Protein AF-A0A1M6EQK7-F1 (afdb_monomer_lite)

Foldseek 3Di:
DDDPPPDDDDLVSLVVLVVCVVVVPDDLVVSCVVVVHDSVVNVVSVVVD

Secondary structure (DSSP, 8-state):
------S---HHHHHHHHHHHHHTTS-HHHHHHHTT--HHHHHHHHTT-

Sequence (49 aa):
MSDSLTSYKSLDDWFRIVTECRQSGLTDDQWCQINGINKNTFYSA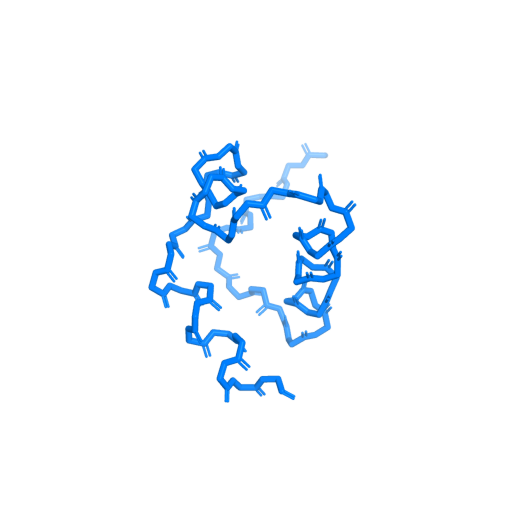IKRL

pLDDT: mean 83.61, std 14.77, range [43.91, 94.38]

Organism: NCBI:txid1121131

Radius of gyration: 10.76 Å; chains: 1; bounding box: 27×24×20 Å

Structure (mmCIF, N/CA/C/O backbone):
data_AF-A0A1M6EQK7-F1
#
_entry.id   AF-A0A1M6EQK7-F1
#
loop_
_atom_site.group_PDB
_atom_site.id
_atom_site.type_symbol
_atom_site.label_atom_id
_atom_site.label_alt_id
_atom_site.label_comp_id
_atom_site.label_asym_id
_atom_site.label_entity_id
_atom_site.label_seq_id
_atom_site.pdbx_PDB_ins_code
_atom_site.Cartn_x
_atom_site.Cartn_y
_atom_site.Cartn_z
_atom_site.occupancy
_atom_site.B_iso_or_equiv
_atom_site.auth_seq_id
_atom_site.auth_comp_id
_atom_site.auth_asym_id
_atom_site.auth_atom_id
_atom_site.pdbx_PDB_model_num
ATOM 1 N N . MET A 1 1 ? 17.609 13.949 6.303 1.00 43.91 1 MET A N 1
ATOM 2 C CA . MET A 1 1 ? 16.263 13.373 6.505 1.00 43.91 1 MET A CA 1
ATOM 3 C C . MET A 1 1 ? 15.365 13.972 5.442 1.00 43.91 1 MET A C 1
ATOM 5 O O . MET A 1 1 ? 14.610 14.891 5.728 1.00 43.91 1 MET A O 1
ATOM 9 N N . SER A 1 2 ? 15.567 13.559 4.193 1.00 47.25 2 SER A N 1
ATOM 10 C CA . SER A 1 2 ? 14.981 14.240 3.033 1.00 47.25 2 SER A CA 1
ATOM 11 C C . SER A 1 2 ? 14.800 13.233 1.903 1.00 47.25 2 SER A C 1
ATOM 13 O O . SER A 1 2 ? 15.332 13.414 0.814 1.00 47.25 2 SER A O 1
ATOM 15 N N . ASP A 1 3 ? 14.116 12.128 2.184 1.00 46.06 3 ASP A N 1
ATOM 16 C CA . ASP A 1 3 ? 13.860 11.113 1.170 1.00 46.06 3 ASP A CA 1
ATOM 17 C C . ASP A 1 3 ? 12.544 11.414 0.456 1.00 46.06 3 ASP A C 1
ATOM 19 O O . ASP A 1 3 ? 11.448 11.024 0.860 1.00 46.06 3 ASP A O 1
ATOM 23 N N . SER A 1 4 ? 12.699 12.165 -0.630 1.00 49.66 4 SER A N 1
ATOM 24 C CA . SER A 1 4 ? 11.741 12.333 -1.718 1.00 49.66 4 SER A CA 1
ATOM 25 C C . SER A 1 4 ? 11.449 10.974 -2.381 1.00 49.66 4 SER A C 1
ATOM 27 O O . SER A 1 4 ? 11.942 10.689 -3.467 1.00 49.66 4 SER A O 1
ATOM 29 N N . LEU A 1 5 ? 10.669 10.101 -1.733 1.00 52.75 5 LEU A N 1
ATOM 30 C CA . LEU A 1 5 ? 10.340 8.750 -2.226 1.00 52.75 5 LEU A CA 1
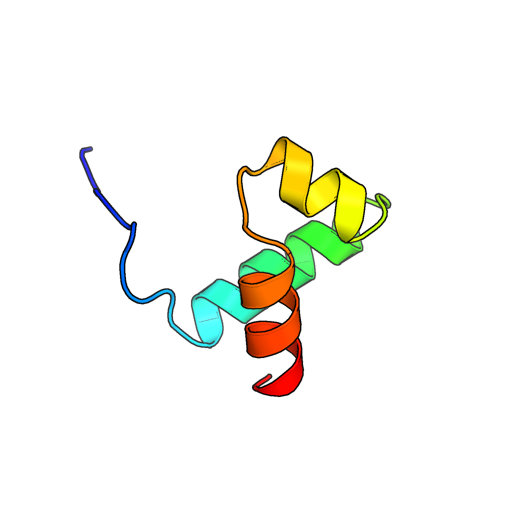ATOM 31 C C . LEU A 1 5 ? 8.987 8.696 -2.943 1.00 52.75 5 LEU A C 1
ATOM 33 O O . LEU A 1 5 ? 8.124 7.868 -2.647 1.00 52.75 5 LEU A O 1
ATOM 37 N N . THR A 1 6 ? 8.799 9.563 -3.932 1.00 50.66 6 THR A N 1
ATOM 38 C CA . THR A 1 6 ? 7.702 9.445 -4.906 1.00 50.66 6 THR A CA 1
ATOM 39 C C . THR A 1 6 ? 8.081 8.619 -6.137 1.00 50.66 6 THR A C 1
ATOM 41 O O . THR A 1 6 ? 7.449 8.761 -7.180 1.00 50.66 6 THR A O 1
ATOM 44 N N . SER A 1 7 ? 9.065 7.715 -6.058 1.00 64.62 7 SER A N 1
ATOM 45 C CA . SER A 1 7 ? 9.322 6.789 -7.166 1.00 64.62 7 SER A CA 1
ATOM 46 C C . SER A 1 7 ? 10.046 5.520 -6.711 1.00 64.62 7 SER A C 1
ATOM 48 O O . SER A 1 7 ? 11.157 5.592 -6.204 1.00 64.62 7 SER A O 1
ATOM 50 N N . TYR A 1 8 ? 9.395 4.370 -6.922 1.00 57.53 8 TYR A N 1
ATOM 51 C CA . TYR A 1 8 ? 9.845 2.991 -6.661 1.00 57.53 8 TYR A CA 1
ATOM 52 C C . TYR A 1 8 ? 9.888 2.529 -5.197 1.00 57.53 8 TYR A C 1
ATOM 54 O O . TYR A 1 8 ? 10.937 2.212 -4.650 1.00 57.53 8 TYR A O 1
ATOM 62 N N . LYS A 1 9 ? 8.706 2.367 -4.592 1.00 74.00 9 LYS A N 1
ATOM 63 C CA . LYS A 1 9 ? 8.546 1.426 -3.472 1.00 74.00 9 LYS A CA 1
ATOM 64 C C . LYS A 1 9 ? 8.844 0.007 -3.971 1.00 74.00 9 LYS A C 1
ATOM 66 O O . LYS A 1 9 ? 8.229 -0.428 -4.951 1.00 74.00 9 LYS A O 1
ATOM 71 N N . SER A 1 10 ? 9.787 -0.679 -3.329 1.00 84.06 10 SER A N 1
ATOM 72 C CA . SER A 1 10 ? 10.114 -2.082 -3.613 1.00 84.06 10 SER A CA 1
ATOM 73 C C . SER A 1 10 ? 8.959 -3.015 -3.214 1.00 84.06 10 SER A C 1
ATOM 75 O O . SER A 1 10 ? 8.027 -2.591 -2.526 1.00 84.06 10 SER A O 1
ATOM 77 N N . LEU A 1 11 ? 8.985 -4.285 -3.644 1.00 84.94 11 LEU A N 1
ATOM 78 C CA . LEU A 1 11 ? 7.982 -5.270 -3.204 1.00 84.94 11 LEU A CA 1
ATOM 79 C C . LEU A 1 11 ? 7.977 -5.416 -1.674 1.00 84.94 11 LEU A C 1
ATOM 81 O O . LEU A 1 11 ? 6.906 -5.433 -1.076 1.00 84.94 11 LEU A O 1
ATOM 85 N N . ASP A 1 12 ? 9.147 -5.415 -1.032 1.00 87.12 12 ASP A N 1
ATOM 86 C CA . ASP A 1 12 ? 9.258 -5.458 0.431 1.00 87.12 12 ASP A CA 1
ATOM 87 C C . ASP A 1 12 ? 8.632 -4.228 1.108 1.00 87.12 12 ASP A C 1
ATOM 89 O O . ASP A 1 12 ? 7.937 -4.355 2.119 1.00 87.12 12 ASP A O 1
ATOM 93 N N . ASP A 1 13 ? 8.796 -3.033 0.530 1.00 89.50 13 ASP A N 1
ATOM 94 C CA . ASP A 1 13 ? 8.141 -1.822 1.046 1.00 89.50 13 ASP A CA 1
ATOM 95 C C . ASP A 1 13 ? 6.618 -1.923 0.943 1.00 89.50 13 ASP A C 1
ATOM 97 O O . ASP A 1 13 ? 5.896 -1.540 1.867 1.00 89.50 13 ASP A O 1
ATOM 101 N N . TRP A 1 14 ? 6.116 -2.463 -0.172 1.00 90.50 14 TRP A N 1
ATOM 102 C CA . TRP A 1 14 ? 4.689 -2.715 -0.343 1.00 90.50 14 TRP A CA 1
ATOM 103 C C . TRP A 1 14 ? 4.170 -3.761 0.635 1.00 90.50 14 TRP A C 1
ATOM 105 O O . TRP A 1 14 ? 3.076 -3.586 1.164 1.00 90.50 14 TRP A O 1
ATOM 115 N N . PHE A 1 15 ? 4.950 -4.798 0.936 1.00 91.19 15 PHE A N 1
ATOM 116 C CA . PHE A 1 15 ? 4.575 -5.795 1.933 1.00 91.19 15 PHE A CA 1
ATOM 117 C C . PHE A 1 15 ? 4.392 -5.163 3.320 1.00 91.19 15 PHE A C 1
ATOM 119 O O . PHE A 1 15 ? 3.394 -5.428 3.997 1.00 91.19 15 PHE A O 1
ATOM 126 N N . ARG A 1 16 ? 5.301 -4.265 3.726 1.00 91.56 16 ARG A N 1
ATOM 127 C CA . ARG A 1 16 ? 5.178 -3.514 4.991 1.00 91.56 16 ARG A CA 1
ATOM 128 C C . ARG A 1 16 ? 3.938 -2.626 4.996 1.00 91.56 16 ARG A C 1
ATOM 130 O O . ARG A 1 16 ? 3.155 -2.687 5.935 1.00 91.56 16 ARG A O 1
ATOM 137 N N . ILE A 1 17 ? 3.712 -1.889 3.913 1.00 91.88 17 ILE A N 1
ATOM 138 C CA . ILE A 1 17 ? 2.544 -1.016 3.730 1.00 91.88 17 ILE A CA 1
ATOM 139 C C . ILE A 1 17 ? 1.226 -1.791 3.803 1.00 91.88 17 ILE A C 1
ATOM 141 O O . ILE A 1 17 ? 0.290 -1.370 4.479 1.00 91.88 17 ILE A O 1
ATOM 145 N N . VAL A 1 18 ? 1.139 -2.938 3.129 1.00 91.31 18 VAL A N 1
ATOM 146 C CA . VAL A 1 18 ? -0.052 -3.795 3.179 1.00 91.31 18 VAL A CA 1
ATOM 147 C C . VAL A 1 18 ? -0.234 -4.355 4.585 1.00 91.31 18 VAL A C 1
ATOM 149 O O . VAL A 1 18 ? -1.354 -4.380 5.084 1.00 91.31 18 VAL A O 1
ATOM 152 N N . THR A 1 19 ? 0.850 -4.746 5.253 1.00 92.88 19 THR A N 1
ATOM 153 C CA . THR A 1 19 ? 0.799 -5.217 6.642 1.00 92.88 19 THR A CA 1
ATOM 154 C C . THR A 1 19 ? 0.269 -4.132 7.580 1.00 92.88 19 THR A C 1
ATOM 156 O O . THR A 1 19 ? -0.649 -4.401 8.351 1.00 92.88 19 THR A O 1
ATOM 159 N N . GLU A 1 20 ? 0.766 -2.898 7.472 1.00 93.19 20 GLU A N 1
ATOM 160 C CA . GLU A 1 20 ? 0.271 -1.746 8.238 1.00 93.19 20 GLU A CA 1
ATOM 161 C C . GLU A 1 20 ? -1.203 -1.455 7.940 1.00 93.19 20 GLU A C 1
ATOM 163 O O . GLU A 1 20 ? -1.993 -1.240 8.861 1.00 93.19 20 GLU A O 1
ATOM 168 N N . CYS A 1 21 ? -1.604 -1.515 6.666 1.00 93.00 21 CYS A N 1
ATOM 169 C CA . CYS A 1 21 ? -2.999 -1.372 6.263 1.00 93.00 21 CYS A CA 1
ATOM 170 C C . CYS A 1 21 ? -3.885 -2.434 6.930 1.00 93.00 21 CYS A C 1
ATOM 172 O O . CYS A 1 21 ? -4.888 -2.091 7.557 1.00 93.00 21 CYS A O 1
ATOM 174 N N . ARG A 1 22 ? -3.480 -3.710 6.896 1.00 91.12 22 ARG A N 1
ATOM 175 C CA . ARG A 1 22 ? -4.223 -4.813 7.527 1.00 91.12 22 ARG A CA 1
ATOM 176 C C . ARG A 1 22 ? -4.264 -4.707 9.052 1.00 91.12 22 ARG A C 1
ATOM 178 O O . ARG A 1 22 ? -5.292 -5.015 9.646 1.00 91.12 22 ARG A O 1
ATOM 185 N N . GLN A 1 23 ? -3.184 -4.253 9.682 1.00 94.12 23 GLN A N 1
ATOM 186 C CA . GLN A 1 23 ? -3.111 -4.070 11.136 1.00 94.12 23 GLN A CA 1
ATOM 187 C C . GLN A 1 23 ? -3.894 -2.850 11.627 1.00 94.12 23 GLN A C 1
ATOM 189 O O . GLN A 1 23 ? -4.352 -2.842 12.766 1.00 94.12 23 GLN A O 1
ATOM 194 N N . SER A 1 24 ? -4.081 -1.838 10.777 1.00 90.81 24 SER A N 1
ATOM 195 C CA . SER A 1 24 ? -4.819 -0.625 11.141 1.00 90.81 24 SER A CA 1
ATOM 196 C C . SER A 1 24 ? -6.296 -0.874 11.463 1.00 90.81 24 SER A C 1
ATOM 198 O O . SER A 1 24 ? -6.923 -0.046 12.119 1.00 90.81 24 SER A O 1
ATOM 200 N N . GLY A 1 25 ? -6.869 -1.981 10.974 1.00 91.50 25 GLY A N 1
ATOM 201 C CA . GLY A 1 25 ? -8.302 -2.265 11.081 1.00 91.50 25 GLY A CA 1
ATOM 202 C C . GLY A 1 25 ? -9.190 -1.333 10.246 1.00 91.50 25 GLY A C 1
ATOM 203 O O . GLY A 1 25 ? -10.413 -1.407 10.345 1.00 91.50 25 GLY A O 1
ATOM 204 N N . LEU A 1 26 ? -8.596 -0.461 9.426 1.00 92.31 26 LEU A N 1
ATOM 205 C CA . LEU A 1 26 ? -9.303 0.395 8.480 1.00 92.31 26 LEU A CA 1
ATOM 206 C C . LEU A 1 26 ? -9.548 -0.341 7.163 1.00 92.31 26 LEU A C 1
ATOM 208 O O . LEU A 1 26 ? -8.873 -1.314 6.825 1.00 92.31 26 LEU A O 1
ATOM 212 N N . THR A 1 27 ? -10.496 0.165 6.380 1.00 90.94 27 THR A N 1
ATOM 213 C CA . THR A 1 27 ? -10.625 -0.267 4.986 1.00 90.94 27 THR A CA 1
ATOM 214 C C . THR A 1 27 ? -9.432 0.230 4.169 1.00 90.94 27 THR A C 1
ATOM 216 O O . THR A 1 27 ? -8.930 1.331 4.411 1.00 90.94 27 THR A O 1
ATOM 219 N N . ASP A 1 28 ? -9.005 -0.552 3.170 1.00 90.69 28 ASP A N 1
ATOM 220 C CA . ASP A 1 28 ? -7.909 -0.197 2.252 1.00 90.69 28 ASP A CA 1
ATOM 221 C C . ASP A 1 28 ? -8.076 1.233 1.696 1.00 90.69 28 ASP 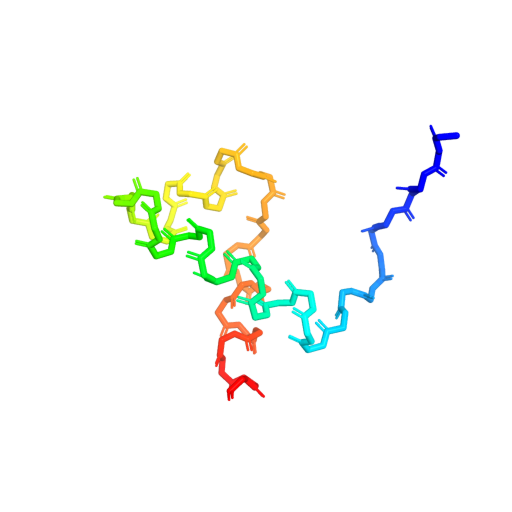A C 1
ATOM 223 O O . ASP A 1 28 ? -7.119 1.998 1.586 1.00 90.69 28 ASP A O 1
ATOM 227 N N . ASP A 1 29 ? -9.324 1.612 1.417 1.00 90.50 29 ASP A N 1
ATOM 228 C CA . ASP A 1 29 ? -9.745 2.913 0.907 1.00 90.50 29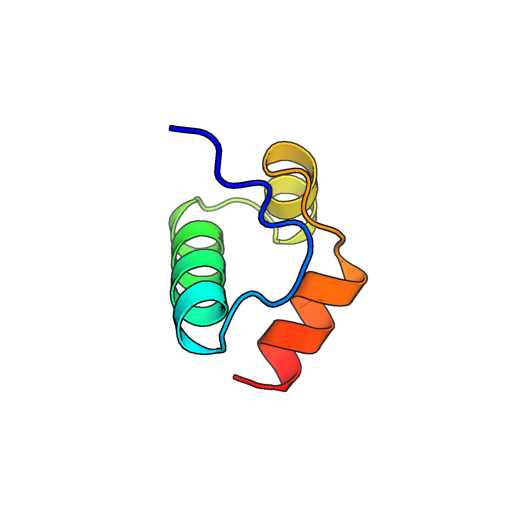 ASP A CA 1
ATOM 229 C C . ASP A 1 29 ? -9.418 4.073 1.866 1.00 90.50 29 ASP A C 1
ATOM 231 O O . ASP A 1 29 ? -8.753 5.043 1.481 1.00 90.50 29 ASP A O 1
ATOM 235 N N . GLN A 1 30 ? -9.839 3.936 3.127 1.00 93.25 30 GLN A N 1
ATOM 236 C CA . GLN A 1 30 ? -9.608 4.914 4.191 1.00 93.25 30 GLN A CA 1
ATOM 237 C C . GLN A 1 30 ? -8.129 4.994 4.557 1.00 93.25 30 GLN A C 1
ATOM 239 O O . GLN A 1 30 ? -7.585 6.087 4.717 1.00 93.25 30 GLN A O 1
ATOM 244 N N . TRP A 1 31 ? -7.464 3.842 4.657 1.00 94.38 31 TRP A N 1
ATOM 245 C CA . TR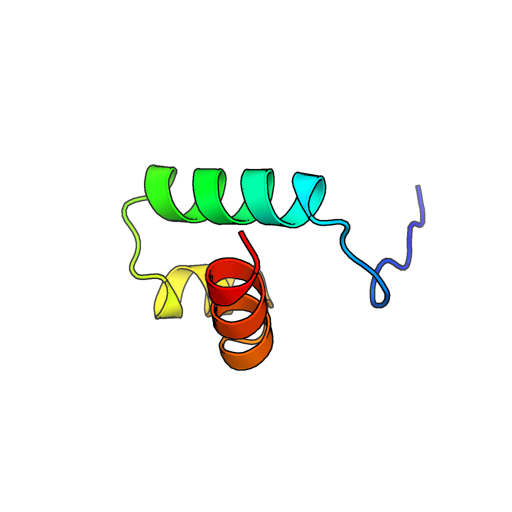P A 1 31 ? -6.048 3.791 4.989 1.00 94.38 31 TRP A CA 1
ATOM 246 C C . TRP A 1 31 ? -5.207 4.474 3.906 1.00 94.38 31 TRP A C 1
ATOM 248 O O . TRP A 1 31 ? -4.357 5.307 4.223 1.00 94.38 31 TRP A O 1
ATOM 258 N N . CYS A 1 32 ? -5.499 4.212 2.628 1.00 92.12 32 CYS A N 1
ATOM 259 C CA . CYS A 1 32 ? -4.847 4.893 1.511 1.00 92.12 32 CYS A CA 1
ATOM 260 C C . CYS A 1 32 ? -5.069 6.411 1.549 1.00 92.12 32 CYS A C 1
ATOM 262 O O . CYS A 1 32 ? -4.122 7.165 1.338 1.00 92.12 32 CYS A O 1
ATOM 264 N N . GLN A 1 33 ? -6.288 6.870 1.856 1.00 92.31 33 GLN A N 1
ATOM 265 C CA . GLN A 1 33 ? -6.595 8.300 1.954 1.00 92.31 33 GLN A CA 1
ATOM 266 C C . GLN A 1 33 ? -5.798 8.992 3.071 1.00 92.31 33 GLN A C 1
ATOM 268 O O . GLN A 1 33 ? -5.263 10.076 2.851 1.00 92.31 33 GLN A O 1
ATOM 273 N N . ILE A 1 34 ? -5.689 8.360 4.243 1.00 92.50 34 ILE A N 1
ATOM 274 C CA . ILE A 1 34 ? -4.950 8.900 5.396 1.00 92.50 34 ILE A CA 1
ATOM 275 C C . ILE A 1 34 ? -3.442 8.932 5.122 1.00 92.50 34 ILE A C 1
ATOM 277 O O . ILE A 1 34 ? -2.776 9.909 5.450 1.00 92.50 34 ILE A O 1
ATOM 281 N N . ASN A 1 35 ? -2.907 7.888 4.483 1.00 89.12 35 ASN A N 1
ATOM 282 C CA . ASN A 1 35 ? -1.476 7.761 4.192 1.00 89.12 35 ASN A CA 1
ATOM 283 C C . ASN A 1 35 ? -1.053 8.456 2.885 1.00 89.12 35 ASN A C 1
ATOM 285 O O . ASN A 1 35 ? 0.111 8.380 2.494 1.00 89.12 35 ASN A O 1
ATOM 289 N N . GLY A 1 36 ? -1.983 9.113 2.181 1.00 89.56 36 GLY A N 1
ATOM 290 C CA . GLY A 1 36 ? -1.707 9.781 0.906 1.00 89.56 36 GLY A CA 1
ATOM 291 C C . GLY A 1 36 ? -1.297 8.821 -0.217 1.00 89.56 36 GLY A C 1
ATOM 292 O O . GLY A 1 36 ? -0.604 9.215 -1.154 1.00 89.56 36 GLY A O 1
ATOM 293 N N . ILE A 1 37 ? -1.703 7.552 -0.131 1.00 89.50 37 ILE A N 1
ATOM 294 C CA . ILE A 1 37 ? -1.390 6.525 -1.123 1.00 89.50 37 ILE A CA 1
ATOM 295 C C . ILE A 1 37 ? -2.509 6.472 -2.159 1.00 89.50 37 ILE A C 1
ATOM 297 O O . ILE A 1 37 ? -3.698 6.437 -1.847 1.00 89.50 37 ILE A O 1
ATOM 301 N N . ASN A 1 38 ? -2.126 6.435 -3.434 1.00 89.75 38 ASN A N 1
ATOM 302 C CA . ASN A 1 38 ? -3.092 6.237 -4.501 1.00 89.75 38 ASN A CA 1
ATOM 303 C C . ASN A 1 38 ? -3.630 4.796 -4.466 1.00 89.75 38 ASN A C 1
ATOM 305 O O . ASN A 1 38 ? -2.861 3.839 -4.585 1.00 89.75 38 ASN A O 1
ATOM 309 N N . LYS A 1 39 ? -4.955 4.649 -4.366 1.00 89.88 39 LYS A N 1
ATOM 310 C CA . LYS A 1 39 ? -5.648 3.351 -4.301 1.00 89.88 39 LYS A CA 1
ATOM 311 C C . LYS A 1 39 ? -5.328 2.448 -5.496 1.00 89.88 39 LYS A C 1
ATOM 313 O O . LYS A 1 39 ? -5.119 1.254 -5.317 1.00 89.88 39 LYS A O 1
ATOM 318 N N . ASN A 1 40 ? -5.210 3.006 -6.703 1.00 89.69 40 ASN A N 1
ATOM 319 C CA . ASN A 1 40 ? -4.870 2.226 -7.898 1.00 89.69 40 ASN A CA 1
ATOM 320 C C . ASN A 1 40 ? -3.455 1.647 -7.795 1.00 89.69 40 ASN A C 1
ATOM 322 O O . ASN A 1 40 ? -3.233 0.485 -8.134 1.00 89.69 40 ASN A O 1
ATOM 326 N N . THR A 1 41 ? -2.503 2.437 -7.289 1.00 89.19 41 THR A N 1
ATOM 327 C CA . THR A 1 41 ? -1.133 1.968 -7.045 1.00 89.19 41 THR A CA 1
ATOM 328 C C . THR A 1 41 ? -1.110 0.895 -5.961 1.00 89.19 41 THR A C 1
ATOM 330 O O . THR A 1 41 ? -0.450 -0.124 -6.139 1.00 89.19 41 THR A O 1
ATOM 333 N N . PHE A 1 42 ? -1.872 1.085 -4.881 1.00 90.69 42 PHE A N 1
ATOM 334 C CA . PHE A 1 42 ? -1.982 0.122 -3.786 1.00 90.69 42 PHE A CA 1
ATOM 335 C C . PHE A 1 42 ? -2.538 -1.230 -4.259 1.00 90.69 42 PHE A C 1
ATOM 337 O O . PHE A 1 42 ? -1.918 -2.262 -4.022 1.00 90.69 42 PHE A O 1
ATOM 344 N N . TYR A 1 43 ? -3.636 -1.244 -5.021 1.00 91.44 43 TYR A N 1
ATOM 345 C CA . TYR A 1 43 ? -4.184 -2.491 -5.568 1.00 91.44 43 TYR A CA 1
ATOM 346 C C . TYR A 1 43 ? -3.272 -3.144 -6.611 1.00 91.44 43 TYR A C 1
ATOM 348 O O . TYR A 1 43 ? -3.156 -4.368 -6.649 1.00 91.44 43 TYR A O 1
ATOM 356 N N . SER A 1 44 ? -2.590 -2.346 -7.437 1.00 90.62 44 SER A N 1
ATOM 357 C CA . SER A 1 44 ? -1.586 -2.853 -8.380 1.00 90.62 44 SER A CA 1
ATOM 358 C C . SER A 1 44 ? -0.409 -3.516 -7.655 1.00 90.62 44 SER A C 1
ATOM 360 O O . SER A 1 44 ? 0.076 -4.560 -8.091 1.00 90.62 44 SER A O 1
ATOM 362 N N . ALA A 1 45 ? 0.015 -2.948 -6.524 1.00 88.94 45 ALA A N 1
ATOM 363 C CA . ALA A 1 45 ? 1.045 -3.522 -5.672 1.00 88.94 45 ALA A CA 1
ATOM 364 C C . ALA A 1 45 ? 0.578 -4.807 -4.981 1.00 88.94 45 ALA A C 1
ATOM 366 O O . ALA A 1 45 ? 1.290 -5.801 -5.048 1.00 88.94 45 ALA A O 1
ATOM 367 N N . ILE A 1 46 ? -0.635 -4.829 -4.416 1.00 89.31 46 ILE A N 1
ATOM 368 C CA . ILE A 1 46 ? -1.231 -6.048 -3.841 1.00 89.31 46 ILE A CA 1
ATOM 369 C C . ILE A 1 46 ? -1.309 -7.166 -4.878 1.00 89.31 46 ILE A C 1
ATOM 371 O O . ILE A 1 46 ? -1.013 -8.305 -4.561 1.00 89.31 46 ILE A O 1
ATOM 375 N N . LYS A 1 47 ? -1.671 -6.857 -6.128 1.00 88.62 47 LYS A N 1
ATOM 376 C CA . LYS A 1 47 ? -1.735 -7.858 -7.204 1.00 88.62 47 LYS A CA 1
ATOM 377 C C . LYS A 1 47 ? -0.361 -8.448 -7.569 1.00 88.62 47 LYS A C 1
ATOM 379 O O . LYS A 1 47 ? -0.305 -9.484 -8.226 1.00 88.62 47 LYS A O 1
ATOM 384 N N . ARG A 1 48 ? 0.729 -7.752 -7.234 1.00 84.56 48 ARG A N 1
ATOM 385 C CA . ARG A 1 48 ? 2.117 -8.152 -7.519 1.00 84.56 48 ARG A CA 1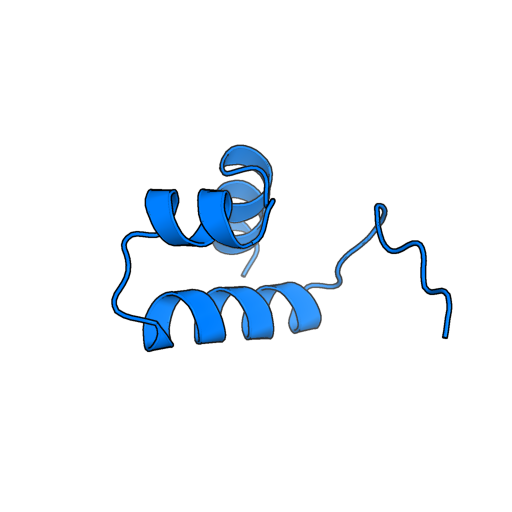
ATOM 386 C C . ARG A 1 48 ? 2.811 -8.835 -6.335 1.00 84.56 48 ARG A C 1
ATOM 388 O O . ARG A 1 48 ? 3.892 -9.377 -6.552 1.00 84.56 48 ARG A O 1
ATOM 395 N N . LEU A 1 49 ? 2.227 -8.754 -5.138 1.00 81.69 49 LEU A N 1
ATOM 396 C CA . LEU A 1 49 ? 2.642 -9.451 -3.917 1.00 81.69 49 LEU A CA 1
ATOM 397 C C . LEU A 1 49 ? 2.053 -10.865 -3.888 1.00 81.69 49 LEU A C 1
ATOM 399 O O . LEU A 1 49 ? 2.776 -11.768 -3.422 1.00 81.69 49 LEU A O 1
#